Protein AF-A0A2S9IJ17-F1 (afdb_monomer)

Nearest PDB structures (foldseek):
  7y4l-assembly1_WA  TM=2.571E-01  e=8.618E+00  Porphyridium purpureum

pLDDT: mean 75.62, std 15.52, range [41.12, 92.06]

Secondary structure (DSSP, 8-state):
--------PPEEEEESSS-TTS-EEEEETT----EEE--TTTHHHHHT-GGGSSS--EEEEEE-TTSTTPEEEEEE-TTS-----EETTEE-

Foldseek 3Di:
DDDPDPPPWDKDKDDPPPDPQAWIWIDTPPDPDIDIDHDPVRVVVVVPDPNVVDWDKDKDWDADPVDGPDIDIDIDGPPPPPDQDQDVNDGD

Structure (mmCIF, N/CA/C/O backbone):
data_AF-A0A2S9IJ17-F1
#
_entry.id   AF-A0A2S9IJ17-F1
#
loop_
_atom_site.group_PDB
_atom_site.id
_atom_site.type_symbol
_atom_site.label_atom_id
_atom_site.label_alt_id
_atom_site.label_comp_id
_atom_site.label_asym_id
_atom_site.label_entity_id
_atom_site.label_seq_id
_atom_site.pdbx_PDB_ins_code
_atom_site.Cartn_x
_atom_site.Cartn_y
_atom_site.Cartn_z
_atom_site.occupancy
_atom_site.B_iso_or_equiv
_atom_site.auth_seq_id
_atom_site.auth_comp_id
_atom_site.auth_asym_id
_atom_site.auth_atom_id
_atom_site.pdbx_PDB_model_num
ATOM 1 N N . MET A 1 1 ? 15.443 -12.080 -26.516 1.00 44.19 1 MET A N 1
ATOM 2 C CA . MET A 1 1 ? 15.816 -10.819 -25.843 1.00 44.19 1 MET A CA 1
ATOM 3 C C . MET A 1 1 ? 14.569 -9.950 -25.831 1.00 44.19 1 MET A C 1
ATOM 5 O O . MET A 1 1 ? 14.167 -9.508 -26.895 1.00 44.19 1 MET A O 1
ATOM 9 N N . MET A 1 2 ? 13.863 -9.843 -24.701 1.00 42.09 2 MET A N 1
ATOM 10 C CA . MET A 1 2 ? 12.644 -9.025 -24.640 1.00 42.09 2 MET A CA 1
ATOM 11 C C . MET A 1 2 ? 13.060 -7.559 -24.509 1.00 42.09 2 MET A C 1
ATOM 13 O O . MET A 1 2 ? 13.743 -7.207 -23.549 1.00 42.09 2 MET A O 1
A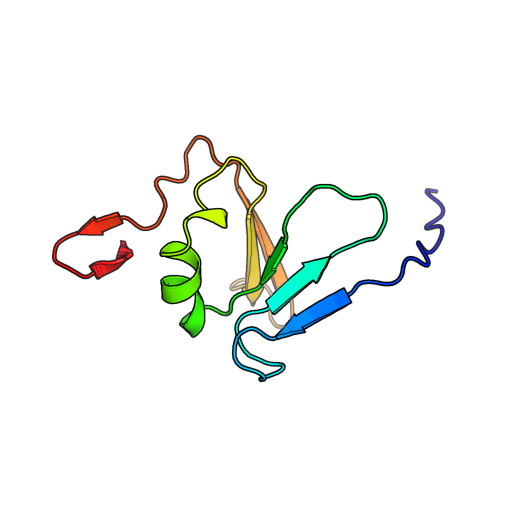TOM 17 N N . SER A 1 3 ? 12.717 -6.727 -25.492 1.00 51.44 3 SER A N 1
ATOM 18 C CA . SER A 1 3 ? 12.909 -5.283 -25.390 1.00 51.44 3 SER A CA 1
ATOM 19 C C . SER A 1 3 ? 11.929 -4.735 -24.356 1.00 51.44 3 SER A C 1
ATOM 21 O O . SER A 1 3 ? 10.717 -4.847 -24.521 1.00 51.44 3 SER A O 1
ATOM 23 N N . SER A 1 4 ? 12.461 -4.159 -23.282 1.00 61.19 4 SER A N 1
ATOM 24 C CA . SER A 1 4 ? 11.694 -3.315 -22.371 1.00 61.19 4 SER A CA 1
ATOM 25 C C . SER A 1 4 ? 11.402 -2.007 -23.102 1.00 61.19 4 SER A C 1
ATOM 27 O O . SER A 1 4 ? 12.249 -1.119 -23.191 1.00 61.19 4 SER A O 1
ATOM 29 N N . GLU A 1 5 ? 10.230 -1.924 -23.721 1.00 61.56 5 GLU A N 1
ATOM 30 C CA . GLU A 1 5 ? 9.699 -0.649 -24.173 1.00 61.56 5 GLU A CA 1
ATOM 31 C C . GLU A 1 5 ? 9.204 0.099 -22.933 1.00 61.56 5 GLU A C 1
ATOM 33 O O . GLU A 1 5 ? 8.366 -0.398 -22.178 1.00 61.56 5 GLU A O 1
ATOM 38 N N . ALA A 1 6 ? 9.793 1.263 -22.659 1.00 60.09 6 ALA A N 1
ATOM 39 C CA . ALA A 1 6 ? 9.447 2.050 -21.487 1.00 60.09 6 ALA A CA 1
ATOM 40 C C . ALA A 1 6 ? 7.998 2.546 -21.610 1.00 60.09 6 ALA A C 1
ATOM 42 O O . ALA A 1 6 ? 7.714 3.456 -22.390 1.00 60.09 6 ALA A O 1
ATOM 43 N N . PHE A 1 7 ? 7.092 1.970 -20.819 1.00 59.72 7 PHE A N 1
ATOM 44 C CA . PHE A 1 7 ? 5.719 2.450 -20.687 1.00 59.72 7 PHE A CA 1
ATOM 45 C C . PHE A 1 7 ? 5.740 3.876 -20.109 1.00 59.72 7 PHE A C 1
ATOM 47 O O . PHE A 1 7 ? 5.988 4.083 -18.922 1.00 59.72 7 PHE A O 1
ATOM 54 N N . ARG A 1 8 ? 5.526 4.885 -20.961 1.00 64.31 8 ARG A N 1
ATOM 55 C CA . ARG A 1 8 ? 5.427 6.300 -20.564 1.00 64.31 8 ARG A CA 1
ATOM 56 C C . ARG A 1 8 ? 3.974 6.664 -20.279 1.00 64.31 8 ARG A C 1
ATOM 58 O O . ARG A 1 8 ? 3.393 7.498 -20.965 1.00 64.31 8 ARG A O 1
ATOM 65 N N . GLU A 1 9 ? 3.386 6.042 -19.267 1.00 70.44 9 GLU A N 1
ATOM 66 C CA . GLU A 1 9 ? 2.062 6.437 -18.785 1.00 70.44 9 GLU A CA 1
ATOM 67 C C . GLU A 1 9 ? 2.163 7.243 -17.490 1.00 70.44 9 GLU A C 1
ATOM 69 O O . GLU A 1 9 ? 2.912 6.910 -16.572 1.00 70.44 9 GLU A O 1
ATOM 74 N N . ALA A 1 10 ? 1.403 8.338 -17.419 1.00 78.56 10 ALA A N 1
ATOM 75 C CA . ALA A 1 10 ? 1.328 9.167 -16.226 1.00 78.56 10 ALA A CA 1
ATOM 76 C C . ALA A 1 10 ? 0.485 8.465 -15.149 1.00 78.56 10 ALA A C 1
ATOM 78 O O . ALA A 1 10 ? -0.710 8.222 -15.337 1.00 78.56 10 ALA A O 1
ATOM 79 N N . ILE A 1 11 ? 1.100 8.187 -13.999 1.00 82.69 11 ILE A N 1
ATOM 80 C CA . ILE A 1 11 ? 0.421 7.643 -12.820 1.00 82.69 11 ILE A CA 1
ATOM 81 C C . ILE A 1 11 ? -0.025 8.810 -11.940 1.00 82.69 11 ILE A C 1
ATOM 83 O O . ILE A 1 11 ? 0.781 9.657 -11.556 1.00 82.69 11 ILE A O 1
ATOM 87 N N . ARG A 1 12 ? -1.311 8.854 -11.584 1.00 86.50 12 ARG A N 1
ATOM 88 C CA . ARG A 1 12 ? -1.808 9.765 -10.544 1.00 86.50 12 ARG A CA 1
ATOM 89 C C . ARG A 1 12 ? -1.786 9.065 -9.196 1.00 86.50 12 ARG A C 1
ATOM 91 O O . ARG A 1 12 ? -2.513 8.094 -9.003 1.00 86.50 12 ARG A O 1
ATOM 98 N N . LEU A 1 13 ? -0.982 9.586 -8.275 1.00 87.69 13 LEU A N 1
ATOM 99 C CA . LEU A 1 13 ? -0.913 9.144 -6.885 1.00 87.69 13 LEU A CA 1
ATOM 100 C C . LEU A 1 13 ? -1.735 10.075 -5.991 1.00 87.69 13 LEU A C 1
ATOM 102 O O . LEU A 1 13 ? -1.617 11.295 -6.066 1.00 87.69 13 LEU A O 1
ATOM 106 N N . PHE A 1 14 ? -2.545 9.479 -5.128 1.00 88.62 14 PHE A N 1
ATOM 107 C CA . PHE A 1 14 ? -3.337 10.145 -4.106 1.00 88.62 14 PHE A CA 1
ATOM 108 C C . PHE A 1 14 ? -2.796 9.718 -2.742 1.00 88.62 14 PHE A C 1
ATOM 110 O O . PHE A 1 14 ? -2.815 8.529 -2.413 1.00 88.62 14 PHE A O 1
ATOM 117 N N . LEU A 1 15 ? -2.301 10.680 -1.965 1.00 91.56 15 LEU A N 1
ATOM 118 C CA . LEU A 1 15 ? -1.843 10.462 -0.593 1.00 91.56 15 LEU A CA 1
ATOM 119 C C . LEU A 1 15 ? -3.059 10.567 0.327 1.00 91.56 15 LEU A C 1
ATOM 121 O O . LEU A 1 15 ? -3.650 11.639 0.432 1.00 91.56 15 LEU A O 1
ATOM 125 N N . VAL A 1 16 ? -3.469 9.463 0.951 1.00 88.25 16 VAL A N 1
ATOM 126 C CA . VAL A 1 16 ? -4.714 9.422 1.737 1.00 88.25 16 VAL A CA 1
ATOM 127 C C . VAL A 1 16 ? -4.601 10.270 3.004 1.00 88.25 16 VAL A C 1
ATOM 129 O O . VAL A 1 16 ? -5.559 10.937 3.377 1.00 88.25 16 VAL A O 1
ATOM 132 N N . ASP A 1 17 ? -3.428 10.275 3.630 1.00 87.06 17 ASP A N 1
ATOM 133 C CA . ASP A 1 17 ? -3.117 11.037 4.846 1.00 87.06 17 ASP A CA 1
ATOM 134 C C . ASP A 1 17 ? -2.259 12.288 4.572 1.00 87.06 17 ASP A C 1
ATOM 136 O O . ASP A 1 17 ? -1.789 12.942 5.499 1.00 87.06 17 ASP A O 1
ATOM 140 N N . GLY A 1 18 ? -2.038 12.629 3.297 1.00 88.38 18 GLY A N 1
ATOM 141 C CA . GLY A 1 18 ? -1.185 13.749 2.888 1.00 88.38 18 GLY A CA 1
ATOM 142 C C . GLY A 1 18 ? 0.319 13.493 3.026 1.00 88.38 18 GLY A C 1
ATOM 143 O O . GLY A 1 18 ? 1.113 14.358 2.656 1.00 88.38 18 GLY A O 1
ATOM 144 N N . THR A 1 19 ? 0.739 12.317 3.502 1.00 88.81 19 THR A N 1
ATOM 145 C CA . THR A 1 19 ? 2.155 11.990 3.679 1.00 88.81 19 THR A CA 1
ATOM 146 C C . THR A 1 19 ? 2.665 11.085 2.557 1.00 88.81 19 THR A C 1
ATOM 148 O O . THR A 1 19 ? 2.010 10.109 2.181 1.00 88.81 19 THR A O 1
ATOM 151 N N . PRO A 1 20 ? 3.878 11.326 2.029 1.00 84.56 20 PRO A N 1
ATOM 152 C CA . PRO A 1 20 ? 4.469 10.435 1.044 1.00 84.56 20 PRO A CA 1
ATOM 153 C C . PRO A 1 20 ? 4.873 9.083 1.603 1.00 84.56 20 PRO A C 1
ATOM 155 O O . PRO A 1 20 ? 5.348 8.294 0.803 1.00 84.56 20 PRO A O 1
ATOM 158 N N . ALA A 1 21 ? 4.773 8.829 2.912 1.00 84.19 21 ALA A N 1
ATOM 159 C CA . ALA A 1 21 ? 5.139 7.568 3.564 1.00 84.19 21 ALA A CA 1
ATOM 160 C C . ALA A 1 21 ? 3.919 6.700 3.923 1.00 84.19 21 ALA A C 1
ATOM 162 O O . ALA A 1 21 ? 4.068 5.495 4.120 1.00 84.19 21 ALA A O 1
ATOM 163 N N . GLY A 1 22 ? 2.739 7.310 4.000 1.00 83.00 22 GLY A N 1
ATOM 164 C CA . GLY A 1 22 ? 1.507 6.688 4.452 1.00 83.00 22 GLY A CA 1
ATOM 165 C C . GLY A 1 22 ? 0.732 5.946 3.369 1.00 83.00 22 GLY A C 1
ATOM 166 O O . GLY A 1 22 ? 1.304 5.444 2.395 1.00 83.00 22 GLY A O 1
ATOM 167 N N . LEU A 1 23 ? -0.586 5.846 3.546 1.00 85.44 23 LEU A N 1
ATOM 168 C CA . LEU A 1 23 ? -1.445 5.104 2.620 1.00 85.44 23 LEU A CA 1
ATOM 169 C C . LEU A 1 23 ? -1.565 5.850 1.285 1.00 85.44 23 LEU A C 1
ATOM 171 O O . LEU A 1 23 ? -1.954 7.020 1.234 1.00 85.44 23 LEU A O 1
ATOM 175 N N . ARG A 1 24 ? -1.279 5.150 0.184 1.00 89.69 24 ARG A N 1
ATOM 176 C CA . ARG A 1 24 ? -1.327 5.720 -1.169 1.00 89.69 24 ARG A CA 1
ATOM 177 C C . ARG A 1 24 ? -2.294 4.945 -2.045 1.00 89.69 24 ARG A C 1
ATOM 179 O O . ARG A 1 24 ? -2.384 3.723 -1.956 1.00 89.69 24 ARG A O 1
ATOM 186 N N . LYS A 1 25 ? -2.985 5.673 -2.916 1.00 87.19 25 LYS A N 1
ATOM 187 C CA . LYS A 1 25 ? -3.859 5.133 -3.959 1.00 87.19 25 LYS A CA 1
ATOM 188 C C . LYS A 1 25 ? -3.362 5.606 -5.317 1.00 87.19 25 LYS A C 1
ATOM 190 O O . LYS A 1 25 ? -3.129 6.800 -5.486 1.00 87.19 25 LYS A O 1
ATOM 195 N N . ALA A 1 26 ? -3.230 4.706 -6.284 1.00 86.12 26 ALA A N 1
ATOM 196 C CA . ALA A 1 26 ? -2.777 5.055 -7.630 1.00 86.12 26 ALA A CA 1
ATOM 197 C C . ALA A 1 26 ? -3.896 4.912 -8.671 1.00 86.12 26 ALA A C 1
ATOM 199 O O . ALA A 1 26 ? -4.812 4.098 -8.528 1.00 86.12 26 ALA A O 1
ATOM 200 N N . ARG A 1 27 ? -3.818 5.709 -9.741 1.00 80.19 27 ARG A N 1
ATOM 201 C CA . ARG A 1 27 ? -4.648 5.574 -10.940 1.00 80.19 27 ARG A CA 1
ATOM 202 C C . ARG A 1 27 ? -3.793 5.700 -12.192 1.00 80.19 27 ARG A C 1
ATOM 204 O O . ARG A 1 27 ? -3.102 6.702 -12.367 1.00 80.19 27 ARG A O 1
ATOM 211 N N . ILE A 1 28 ? -3.924 4.717 -13.071 1.00 83.62 28 ILE A N 1
ATOM 212 C CA . ILE A 1 28 ? -3.291 4.665 -14.390 1.00 83.62 28 ILE A CA 1
ATOM 213 C C . ILE A 1 28 ? -4.380 4.946 -15.436 1.00 83.62 28 ILE A C 1
ATOM 215 O O . ILE A 1 28 ? -5.525 4.510 -15.274 1.00 83.62 28 ILE A O 1
ATOM 219 N N . HIS A 1 29 ? -4.080 5.750 -16.458 1.00 76.75 29 HIS A N 1
ATOM 220 C CA . HIS A 1 29 ? -5.044 6.048 -17.523 1.00 76.75 29 HIS A CA 1
ATOM 221 C C . HIS A 1 29 ? -5.376 4.773 -18.316 1.00 76.75 29 HIS A C 1
ATOM 223 O O . HIS A 1 29 ? -4.503 3.967 -18.582 1.00 76.75 29 HIS A O 1
ATOM 229 N N . GLY A 1 30 ? -6.650 4.555 -18.661 1.00 74.88 30 GLY A N 1
ATOM 230 C CA . GLY A 1 30 ? -7.073 3.352 -19.399 1.00 74.88 30 GLY A CA 1
ATOM 231 C C . GLY A 1 30 ? -7.187 2.070 -18.559 1.00 74.88 30 GLY A C 1
ATOM 232 O O . GLY A 1 30 ? -7.744 1.085 -19.036 1.00 74.88 30 GLY A O 1
ATOM 233 N N . TRP A 1 31 ? -6.761 2.083 -17.293 1.00 79.25 31 TRP A N 1
ATOM 234 C CA . TRP A 1 31 ? -6.899 0.954 -16.371 1.00 79.25 31 TRP A CA 1
ATOM 235 C C . TRP A 1 31 ? -8.094 1.128 -15.423 1.00 79.25 31 TRP A C 1
ATOM 237 O O . TRP A 1 31 ? -8.273 2.174 -14.796 1.00 79.25 31 TRP A O 1
ATOM 247 N N . THR A 1 32 ? -8.917 0.085 -15.285 1.00 71.56 32 THR A N 1
ATOM 248 C CA . THR A 1 32 ? -10.118 0.080 -14.420 1.00 71.56 32 THR A CA 1
ATOM 249 C 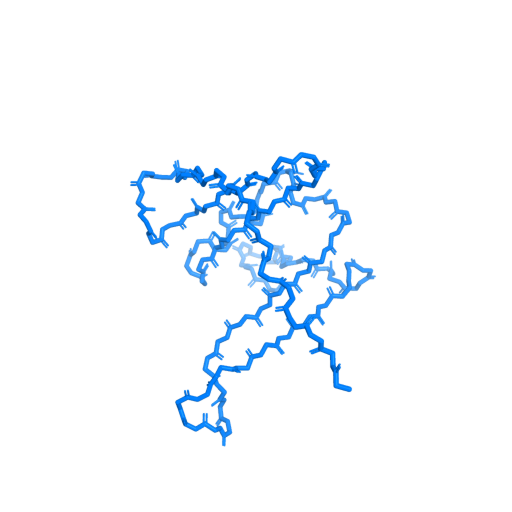C . THR A 1 32 ? -9.876 -0.545 -13.039 1.00 71.56 32 THR A C 1
ATOM 251 O O . THR A 1 32 ? -10.824 -0.801 -12.294 1.00 71.56 32 THR A O 1
ATOM 254 N N . GLY A 1 33 ? -8.620 -0.818 -12.675 1.00 75.75 33 GLY A N 1
ATOM 255 C CA . GLY A 1 33 ? -8.277 -1.362 -11.364 1.00 75.75 33 GLY A CA 1
ATOM 256 C C . GLY A 1 33 ? -8.041 -0.295 -10.291 1.00 75.75 33 GLY A C 1
ATOM 257 O O . GLY A 1 33 ? -8.125 0.910 -10.527 1.00 75.75 33 GLY A O 1
ATOM 258 N N . LEU A 1 34 ? -7.807 -0.772 -9.071 1.00 76.00 34 LEU A N 1
ATOM 259 C CA . LEU A 1 34 ? -7.500 0.047 -7.901 1.00 76.00 34 LEU A CA 1
ATOM 260 C C . LEU A 1 34 ? -6.249 -0.534 -7.270 1.00 76.00 34 LEU A C 1
ATOM 262 O O . LEU A 1 34 ? -6.222 -1.739 -7.022 1.00 76.00 34 LEU A O 1
ATOM 266 N N . ASP A 1 35 ? -5.264 0.320 -7.028 1.00 85.44 35 ASP A N 1
ATOM 267 C CA . ASP A 1 35 ? -4.029 -0.053 -6.355 1.00 85.44 35 ASP A CA 1
ATOM 268 C C . ASP A 1 35 ? -3.915 0.682 -5.019 1.00 85.44 35 ASP A C 1
ATOM 270 O O . ASP A 1 35 ? -4.259 1.870 -4.924 1.00 85.44 35 ASP A O 1
ATOM 274 N N . PHE A 1 36 ? -3.443 -0.038 -4.006 1.00 86.38 36 PHE A N 1
ATOM 275 C CA . PHE A 1 36 ? -3.213 0.467 -2.662 1.00 86.38 36 PHE A CA 1
ATOM 276 C C . PHE A 1 36 ? -1.835 0.041 -2.180 1.00 86.38 36 PHE A C 1
ATOM 278 O O . PHE A 1 36 ? -1.507 -1.142 -2.186 1.00 86.38 36 PHE A O 1
ATOM 285 N N . VAL A 1 37 ? -1.077 1.004 -1.663 1.00 88.56 37 VAL A N 1
ATOM 286 C CA . VAL A 1 37 ? 0.228 0.747 -1.051 1.00 88.56 37 VAL A CA 1
ATOM 287 C C . VAL A 1 37 ? 0.177 1.157 0.412 1.00 88.56 37 VAL A C 1
ATOM 289 O O . VAL A 1 37 ? -0.069 2.326 0.723 1.00 88.56 37 VAL A O 1
ATOM 292 N N . ALA A 1 38 ? 0.4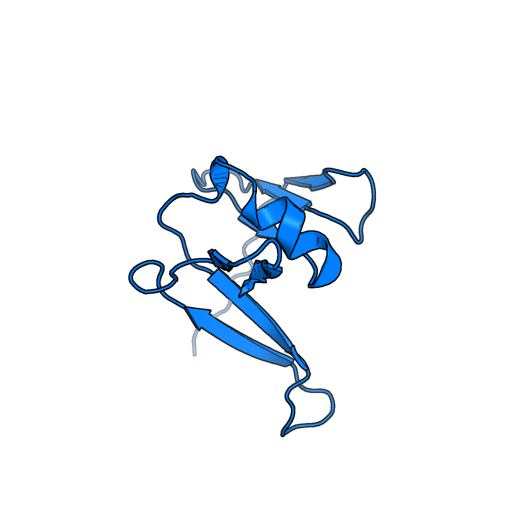30 0.194 1.296 1.00 86.69 38 ALA A N 1
ATOM 293 C CA . ALA A 1 38 ? 0.531 0.391 2.735 1.00 86.69 38 ALA A CA 1
ATOM 294 C C . ALA A 1 38 ? 1.873 -0.128 3.258 1.00 86.69 38 ALA A C 1
ATOM 296 O O . ALA A 1 38 ? 2.441 -1.090 2.747 1.00 86.69 38 ALA A O 1
ATOM 297 N N . THR A 1 39 ? 2.365 0.511 4.311 1.00 86.44 39 THR A N 1
ATOM 298 C CA . THR A 1 39 ? 3.447 -0.010 5.149 1.00 86.44 39 THR A CA 1
ATOM 299 C C . THR A 1 39 ? 2.905 -1.051 6.130 1.00 86.44 39 THR A C 1
ATOM 301 O O . THR A 1 39 ? 1.700 -1.121 6.373 1.00 86.44 39 THR A O 1
ATOM 304 N N . ALA A 1 40 ? 3.793 -1.793 6.798 1.00 82.19 40 ALA A N 1
ATOM 305 C CA . ALA A 1 40 ? 3.400 -2.698 7.882 1.00 82.19 40 ALA A CA 1
ATOM 306 C C . ALA A 1 40 ? 2.562 -1.998 8.975 1.00 82.19 40 ALA A C 1
ATOM 308 O O . ALA A 1 40 ? 1.605 -2.575 9.483 1.00 82.19 40 ALA A O 1
ATOM 309 N N . SER A 1 41 ? 2.876 -0.739 9.304 1.00 83.81 41 SER A N 1
ATOM 310 C CA . SER A 1 41 ? 2.147 0.042 10.313 1.00 83.81 41 SER A CA 1
ATOM 311 C C . SER A 1 41 ? 0.775 0.541 9.847 1.00 83.81 41 SER A C 1
ATOM 313 O O . SER A 1 41 ? -0.112 0.720 10.675 1.00 83.81 41 SER A O 1
ATOM 315 N N . THR A 1 42 ? 0.578 0.754 8.543 1.00 83.50 42 THR A N 1
ATOM 316 C CA . THR A 1 42 ? -0.690 1.255 7.968 1.00 83.50 42 THR A CA 1
ATOM 317 C C . THR A 1 42 ? -1.561 0.145 7.379 1.00 83.50 42 THR A C 1
ATOM 319 O O . THR A 1 42 ? -2.690 0.393 6.953 1.00 83.50 42 THR A O 1
ATOM 322 N N . PHE A 1 43 ? -1.074 -1.097 7.401 1.00 84.62 43 PHE A N 1
ATOM 323 C CA . PHE A 1 43 ? -1.773 -2.257 6.862 1.00 84.62 43 PHE A CA 1
ATOM 324 C C . PHE A 1 43 ? -3.123 -2.515 7.541 1.00 84.62 43 PHE A C 1
ATOM 326 O O . PHE A 1 43 ? -4.086 -2.837 6.855 1.00 84.62 43 PHE A O 1
ATOM 333 N N . GLY A 1 44 ? -3.236 -2.308 8.859 1.00 84.12 44 GLY A N 1
ATOM 334 C CA . GLY A 1 44 ? -4.514 -2.461 9.569 1.00 84.12 44 GLY A CA 1
ATOM 335 C C . GLY A 1 44 ? -5.598 -1.521 9.031 1.00 84.12 44 GLY A C 1
ATOM 336 O O . GLY A 1 44 ? -6.706 -1.954 8.739 1.00 84.12 44 GLY A O 1
ATOM 337 N N . THR A 1 45 ? -5.250 -0.252 8.797 1.00 85.06 45 THR A N 1
ATOM 338 C CA . THR A 1 45 ? -6.155 0.736 8.190 1.00 85.06 45 THR A CA 1
ATOM 339 C C . THR A 1 45 ? -6.516 0.376 6.751 1.00 85.06 45 THR A C 1
ATOM 341 O O . THR A 1 45 ? -7.644 0.609 6.331 1.00 85.06 45 THR A O 1
ATOM 344 N N . LEU A 1 46 ? -5.580 -0.197 5.984 1.00 85.88 46 LEU A N 1
ATOM 345 C CA . LEU A 1 46 ? -5.871 -0.709 4.644 1.00 85.88 46 LEU A CA 1
ATOM 346 C C . LEU A 1 46 ? -6.849 -1.891 4.694 1.00 85.88 46 LEU A C 1
ATOM 348 O O . LEU A 1 46 ? -7.785 -1.922 3.904 1.00 85.88 46 LEU A O 1
ATOM 352 N N . ALA A 1 47 ? -6.647 -2.837 5.613 1.00 85.00 47 ALA A N 1
ATOM 353 C CA . ALA A 1 47 ? -7.450 -4.054 5.732 1.00 85.00 47 ALA A CA 1
ATOM 354 C C . ALA A 1 47 ? -8.911 -3.781 6.129 1.00 85.00 47 ALA A C 1
ATOM 356 O O . ALA A 1 47 ? -9.793 -4.564 5.792 1.00 85.00 47 ALA A O 1
ATOM 357 N N . GLU A 1 48 ? -9.183 -2.663 6.803 1.00 86.12 48 GLU A N 1
ATOM 358 C CA . GLU A 1 48 ? -10.543 -2.236 7.160 1.00 86.12 48 GLU A CA 1
ATOM 359 C C . GLU A 1 48 ? -11.303 -1.588 5.982 1.00 86.12 48 GLU A C 1
ATOM 361 O O . GLU A 1 48 ? -12.489 -1.275 6.106 1.00 86.12 48 GLU A O 1
ATOM 366 N N . ARG A 1 49 ? -10.656 -1.379 4.824 1.00 83.75 49 ARG A N 1
ATOM 367 C CA . ARG A 1 49 ? -11.283 -0.715 3.675 1.00 83.75 49 ARG A CA 1
ATOM 368 C C . ARG A 1 49 ? -12.180 -1.666 2.875 1.00 83.75 49 ARG A C 1
ATOM 370 O O . ARG A 1 49 ? -11.691 -2.667 2.354 1.00 83.75 49 ARG A O 1
ATOM 377 N N . PRO A 1 50 ? -13.454 -1.317 2.627 1.00 83.81 50 PRO A N 1
ATOM 378 C CA . PRO A 1 50 ? -14.330 -2.143 1.796 1.00 83.81 50 PRO A CA 1
ATOM 379 C C . PRO A 1 50 ? -13.830 -2.258 0.348 1.00 83.81 50 PRO A C 1
ATOM 381 O O . PRO A 1 50 ? -14.142 -3.220 -0.344 1.00 83.81 50 PRO A O 1
ATOM 384 N N . GLU A 1 51 ? -13.021 -1.309 -0.142 1.00 83.31 51 GLU A N 1
ATOM 385 C CA . GLU A 1 51 ? -12.496 -1.366 -1.509 1.00 83.31 51 GLU A CA 1
ATOM 386 C C . GLU A 1 51 ? -11.430 -2.452 -1.727 1.00 83.31 51 GLU A C 1
ATOM 388 O O . GLU A 1 51 ? -11.164 -2.803 -2.883 1.00 83.31 51 GLU A O 1
ATOM 393 N N . VAL A 1 52 ? -10.813 -2.965 -0.652 1.00 84.38 52 VAL A N 1
ATOM 394 C CA . VAL A 1 52 ? -9.880 -4.102 -0.724 1.00 84.38 52 VAL A CA 1
ATOM 395 C C . VAL A 1 52 ? -10.554 -5.447 -0.473 1.00 84.38 52 VAL A C 1
ATOM 397 O O . VAL A 1 52 ? -9.921 -6.472 -0.708 1.00 84.38 52 VAL A O 1
ATOM 400 N N . ASP A 1 53 ? -11.832 -5.461 -0.083 1.00 81.12 53 ASP A N 1
ATOM 401 C CA . ASP A 1 53 ? -12.642 -6.677 0.060 1.00 81.12 53 ASP A CA 1
ATOM 402 C C . ASP A 1 53 ? -13.180 -7.148 -1.301 1.00 81.12 53 ASP A C 1
ATOM 404 O O . ASP A 1 53 ? -14.376 -7.232 -1.584 1.00 81.12 53 ASP A O 1
ATOM 408 N N . ARG A 1 54 ? -12.256 -7.366 -2.233 1.00 77.94 54 ARG A N 1
ATOM 409 C CA . ARG A 1 54 ? -12.547 -7.845 -3.582 1.00 77.94 54 ARG A CA 1
ATOM 410 C C . ARG A 1 54 ? -11.370 -8.647 -4.100 1.00 77.94 54 ARG A C 1
ATOM 412 O O . ARG A 1 54 ? -10.240 -8.498 -3.648 1.00 77.94 54 ARG A O 1
ATOM 419 N N . ARG A 1 55 ? -11.613 -9.482 -5.110 1.00 77.81 55 ARG A N 1
ATOM 420 C CA . ARG A 1 55 ? -10.534 -10.253 -5.743 1.00 77.81 55 ARG A CA 1
ATOM 421 C C . ARG A 1 55 ? -9.498 -9.296 -6.342 1.00 77.81 55 ARG A C 1
ATOM 423 O O . ARG A 1 55 ? -9.853 -8.408 -7.114 1.00 77.81 55 ARG A O 1
ATOM 430 N N . GLY A 1 56 ? -8.232 -9.524 -6.018 1.00 78.38 56 GLY A N 1
ATOM 431 C CA . GLY A 1 56 ? -7.097 -8.740 -6.491 1.00 78.38 56 GLY A CA 1
ATOM 432 C C . GLY A 1 56 ? -5.794 -9.526 -6.378 1.00 78.38 56 GLY A C 1
ATOM 433 O O . GLY A 1 56 ? -5.798 -10.673 -5.939 1.00 78.38 56 GLY A O 1
ATOM 434 N N . VAL A 1 57 ? -4.691 -8.917 -6.799 1.00 81.56 57 VAL A N 1
ATOM 435 C CA . VAL A 1 57 ? -3.339 -9.451 -6.597 1.00 81.56 57 VAL A CA 1
ATOM 436 C C . VAL A 1 57 ? -2.723 -8.708 -5.422 1.00 81.56 57 VAL A C 1
ATOM 438 O O . VAL A 1 57 ? -2.788 -7.482 -5.384 1.00 81.56 57 VAL A O 1
ATOM 441 N N . TYR A 1 58 ? -2.124 -9.444 -4.489 1.00 81.19 58 TYR A N 1
ATOM 442 C CA . TYR A 1 58 ? -1.422 -8.865 -3.349 1.00 81.19 58 TYR A CA 1
ATOM 443 C C . TYR A 1 58 ? 0.073 -9.107 -3.494 1.00 81.19 58 TYR A C 1
ATOM 445 O O . TYR A 1 58 ? 0.503 -10.219 -3.814 1.00 81.19 58 TYR A O 1
ATOM 453 N N . ILE A 1 59 ? 0.848 -8.053 -3.254 1.00 84.25 59 ILE A N 1
ATOM 454 C CA . ILE A 1 59 ? 2.306 -8.070 -3.289 1.00 84.25 59 ILE A CA 1
ATOM 455 C C . ILE A 1 59 ? 2.789 -7.673 -1.899 1.00 84.25 59 ILE A C 1
ATOM 457 O O . ILE A 1 59 ? 2.498 -6.576 -1.428 1.00 84.25 59 ILE A O 1
ATOM 461 N N . LEU A 1 60 ? 3.511 -8.575 -1.242 1.00 85.00 60 LEU A N 1
ATOM 462 C C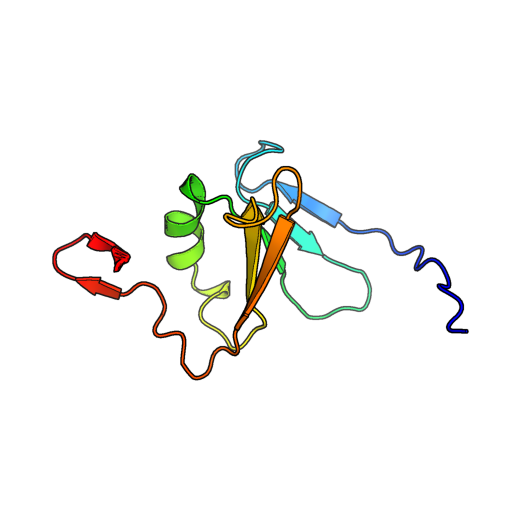A . LEU A 1 60 ? 4.229 -8.274 -0.010 1.00 85.00 60 LEU A CA 1
ATOM 463 C C . LEU A 1 60 ? 5.719 -8.228 -0.325 1.00 85.00 60 LEU A C 1
ATOM 465 O O . LEU A 1 60 ? 6.290 -9.225 -0.771 1.00 85.00 60 LEU A O 1
ATOM 469 N N . GLU A 1 61 ? 6.343 -7.088 -0.065 1.00 88.06 61 GLU A N 1
ATOM 470 C CA . GLU A 1 61 ? 7.776 -6.884 -0.241 1.00 88.06 61 GLU A CA 1
ATOM 471 C C . GLU A 1 61 ? 8.448 -6.483 1.073 1.00 88.06 61 GLU A C 1
ATOM 473 O O . GLU A 1 61 ? 7.849 -5.842 1.938 1.00 88.06 61 GLU A O 1
ATOM 478 N N . GLY A 1 62 ? 9.700 -6.895 1.241 1.00 88.25 62 GLY A N 1
ATOM 479 C CA . GLY A 1 62 ? 10.512 -6.541 2.399 1.00 88.25 62 GLY A CA 1
ATOM 480 C C . 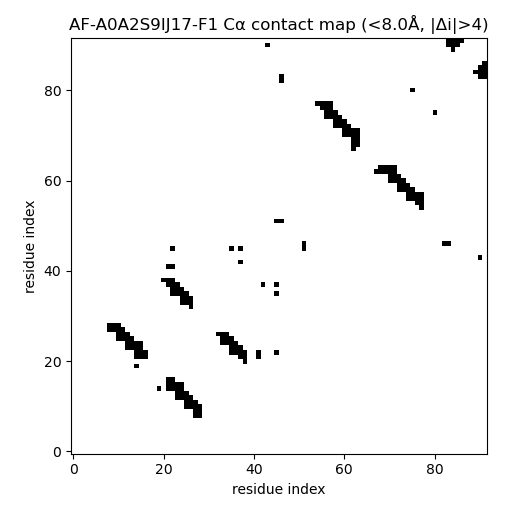GLY A 1 62 ? 11.919 -7.130 2.313 1.00 88.25 62 GLY A C 1
ATOM 481 O O . GLY A 1 62 ? 12.219 -7.849 1.358 1.00 88.25 62 GLY A O 1
ATOM 482 N N . PRO A 1 63 ? 12.791 -6.849 3.293 1.00 91.50 63 PRO 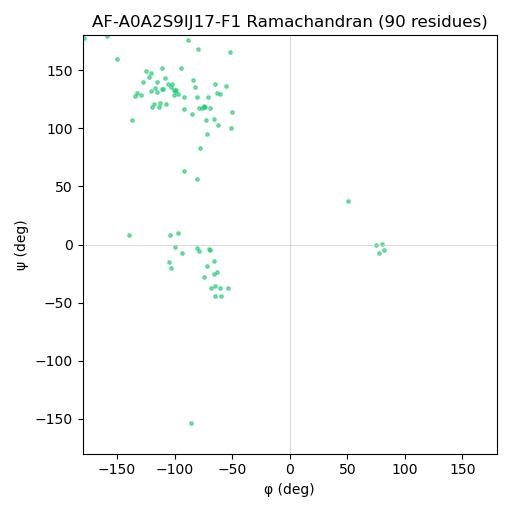A N 1
ATOM 483 C CA . PRO A 1 63 ? 14.157 -7.367 3.306 1.00 91.50 63 PRO A CA 1
ATOM 484 C C . PRO A 1 63 ? 14.196 -8.898 3.199 1.00 91.50 63 PRO A C 1
ATOM 486 O O . PRO A 1 63 ? 13.426 -9.589 3.874 1.00 91.50 63 PRO A O 1
ATOM 489 N N . ASP A 1 64 ? 15.091 -9.444 2.373 1.00 90.44 64 ASP A N 1
ATOM 490 C CA . ASP A 1 64 ? 15.304 -10.889 2.312 1.00 90.44 64 ASP A CA 1
ATOM 491 C C . ASP A 1 64 ? 16.061 -11.349 3.575 1.00 90.44 64 ASP A C 1
ATOM 493 O O . ASP A 1 64 ? 17.210 -10.956 3.789 1.00 90.44 64 ASP A O 1
ATOM 497 N N . PRO A 1 65 ? 15.472 -12.219 4.420 1.00 88.75 65 PRO A N 1
ATOM 498 C CA . PRO A 1 65 ? 16.144 -12.701 5.626 1.00 88.75 65 PRO A CA 1
ATOM 499 C C . PRO A 1 65 ? 17.378 -13.570 5.330 1.00 88.75 65 PRO A C 1
ATOM 501 O O . PRO A 1 65 ? 18.143 -13.870 6.242 1.00 88.75 65 PRO A O 1
ATOM 504 N N . ARG A 1 66 ? 17.554 -14.030 4.085 1.00 92.06 66 ARG A N 1
ATOM 505 C CA . ARG A 1 66 ? 18.666 -14.886 3.650 1.00 92.06 66 ARG A CA 1
ATOM 506 C C . ARG A 1 66 ? 19.712 -14.136 2.830 1.00 92.06 66 ARG A C 1
ATOM 508 O O . ARG A 1 66 ? 20.795 -14.679 2.632 1.00 92.06 66 ARG A O 1
ATOM 515 N N . ARG A 1 67 ? 19.398 -12.937 2.329 1.00 90.12 67 ARG A N 1
ATOM 516 C CA . ARG A 1 67 ? 20.281 -12.156 1.452 1.00 90.12 67 ARG A CA 1
ATOM 517 C C . ARG A 1 67 ? 20.284 -10.689 1.866 1.00 90.12 67 ARG A C 1
ATOM 519 O O . ARG A 1 67 ? 19.315 -9.964 1.665 1.00 90.12 67 ARG A O 1
ATOM 526 N N . LEU A 1 68 ? 21.391 -10.258 2.466 1.00 90.38 68 LEU A N 1
ATOM 527 C CA . LEU A 1 68 ? 21.538 -8.894 2.963 1.00 90.38 68 LEU A CA 1
ATOM 528 C C . LEU A 1 68 ? 21.471 -7.883 1.810 1.00 90.38 68 LEU A C 1
ATOM 530 O O . LEU A 1 68 ? 22.180 -8.023 0.819 1.00 90.38 68 LEU A O 1
ATOM 534 N N . GLY A 1 69 ? 20.648 -6.846 1.969 1.00 89.31 69 GLY A N 1
ATOM 535 C CA . GLY A 1 69 ? 20.484 -5.780 0.975 1.00 89.31 69 GLY A CA 1
ATOM 536 C C . GLY A 1 69 ? 19.527 -6.116 -0.172 1.00 89.31 69 GLY A C 1
ATOM 537 O O . GLY A 1 69 ? 19.228 -5.239 -0.977 1.00 89.31 69 GLY A O 1
ATOM 538 N N . GLU A 1 70 ? 19.006 -7.343 -0.235 1.00 91.94 70 GLU A N 1
ATOM 539 C CA . GLU A 1 70 ? 18.022 -7.738 -1.241 1.00 91.94 70 GLU A CA 1
ATOM 540 C C . GLU A 1 70 ? 16.589 -7.595 -0.720 1.00 91.94 70 GLU A C 1
ATOM 542 O O . GLU A 1 70 ? 16.314 -7.713 0.477 1.00 91.94 70 GLU A O 1
ATOM 547 N N . THR A 1 71 ? 15.657 -7.351 -1.642 1.00 89.81 71 THR A N 1
ATOM 548 C CA . THR A 1 71 ? 14.218 -7.340 -1.357 1.00 89.81 71 THR A CA 1
ATOM 549 C C . THR A 1 71 ? 13.609 -8.656 -1.810 1.00 89.81 71 THR A C 1
ATOM 551 O O . THR A 1 71 ? 13.771 -9.070 -2.957 1.00 89.81 71 THR A O 1
ATOM 554 N N . ARG A 1 72 ? 12.868 -9.309 -0.918 1.00 88.00 72 ARG A N 1
ATOM 555 C CA . ARG A 1 72 ? 12.070 -10.487 -1.232 1.00 88.00 72 ARG A CA 1
ATOM 556 C C . ARG A 1 72 ? 10.626 -10.078 -1.476 1.00 88.00 72 ARG A C 1
ATOM 558 O O . ARG A 1 72 ? 10.014 -9.425 -0.636 1.00 88.00 72 ARG A O 1
ATOM 565 N N . VAL A 1 73 ? 10.077 -10.544 -2.594 1.00 88.31 73 VAL A N 1
ATOM 566 C CA . VAL A 1 73 ? 8.681 -10.321 -2.978 1.00 88.31 73 VAL A CA 1
ATOM 567 C C . VAL A 1 73 ? 7.903 -11.630 -2.877 1.00 88.31 73 VAL A C 1
ATOM 569 O O . VAL A 1 73 ? 8.361 -12.679 -3.337 1.00 88.31 73 VAL A O 1
ATOM 572 N N . LYS A 1 74 ? 6.719 -11.577 -2.270 1.00 81.44 74 LYS A N 1
ATOM 573 C CA . LYS A 1 74 ? 5.727 -12.653 -2.277 1.00 81.44 74 LYS A CA 1
ATOM 574 C C . LYS A 1 74 ? 4.470 -12.166 -2.984 1.00 81.44 74 LYS A C 1
ATOM 576 O O . LYS A 1 74 ? 4.004 -11.061 -2.717 1.00 81.44 74 LYS A O 1
ATOM 581 N N . THR A 1 75 ? 3.932 -13.002 -3.865 1.00 78.81 75 THR A N 1
ATOM 582 C CA . THR A 1 75 ? 2.636 -12.775 -4.510 1.00 78.81 75 THR A CA 1
ATOM 583 C C . THR A 1 75 ? 1.680 -13.871 -4.074 1.00 78.81 75 THR A C 1
ATOM 585 O O . THR A 1 75 ? 2.037 -15.049 -4.091 1.00 78.81 75 THR A O 1
ATOM 588 N N . GLU A 1 76 ? 0.481 -13.492 -3.641 1.00 66.44 76 GLU A N 1
ATOM 589 C CA . GLU A 1 76 ? -0.527 -14.444 -3.170 1.00 66.44 76 GLU A CA 1
ATOM 590 C C . GLU A 1 76 ? -1.856 -14.225 -3.906 1.00 66.44 76 GLU A C 1
ATOM 592 O O . GLU A 1 76 ? -2.251 -13.091 -4.196 1.00 66.44 76 GLU A O 1
ATOM 597 N N . LEU A 1 77 ? -2.535 -15.328 -4.255 1.00 53.84 77 LEU A N 1
ATOM 598 C CA . LEU A 1 77 ? -3.859 -15.300 -4.879 1.00 53.84 77 LEU A CA 1
ATOM 599 C C . LEU A 1 77 ? -4.948 -15.177 -3.802 1.00 53.84 77 LEU A C 1
ATOM 601 O O . LEU A 1 77 ? -4.898 -15.874 -2.788 1.00 53.84 77 LEU A O 1
ATOM 605 N N . PRO A 1 78 ? -6.015 -14.402 -4.054 1.00 48.97 78 PRO A N 1
ATOM 606 C CA . PRO A 1 78 ? -7.000 -14.037 -3.037 1.00 48.97 78 PRO A CA 1
ATOM 607 C C . PRO A 1 78 ? -7.886 -15.207 -2.588 1.00 48.97 78 PRO A C 1
ATOM 609 O O . PRO A 1 78 ? -8.708 -15.041 -1.697 1.00 48.97 78 PRO A O 1
ATOM 612 N N . ARG A 1 79 ? -7.763 -16.403 -3.185 1.00 43.50 79 ARG A N 1
ATOM 613 C CA . ARG A 1 79 ? -8.637 -17.539 -2.846 1.00 43.50 79 ARG A CA 1
ATOM 614 C C . ARG A 1 79 ? -8.250 -18.299 -1.574 1.00 43.50 79 ARG A C 1
ATOM 616 O O . ARG A 1 79 ? -9.005 -19.182 -1.190 1.00 43.50 79 ARG A O 1
ATOM 623 N N . LEU A 1 80 ? -7.147 -17.945 -0.913 1.00 41.16 80 LEU A N 1
ATOM 624 C CA . LEU A 1 80 ? -6.771 -18.481 0.406 1.00 41.16 80 LEU A CA 1
ATOM 625 C C . LEU A 1 80 ? -6.185 -17.433 1.364 1.00 41.16 80 LEU A C 1
ATOM 627 O O . LEU A 1 80 ? -5.777 -17.786 2.466 1.00 41.16 80 LEU A O 1
ATOM 631 N N . ALA A 1 81 ? -6.221 -16.147 1.012 1.00 44.94 81 ALA A N 1
ATOM 632 C CA . ALA A 1 81 ? -6.120 -15.108 2.021 1.00 44.94 81 ALA A CA 1
ATOM 633 C C . ALA A 1 81 ? -7.493 -15.010 2.697 1.00 44.94 81 ALA A C 1
ATOM 635 O O . ALA A 1 81 ? -8.311 -14.154 2.368 1.00 44.94 81 ALA A O 1
ATOM 636 N N . THR A 1 82 ? -7.764 -15.877 3.675 1.00 47.12 82 THR A N 1
ATOM 637 C CA . THR A 1 82 ? -8.392 -15.329 4.878 1.00 47.12 82 THR A CA 1
ATOM 638 C C . THR A 1 82 ? -7.495 -14.163 5.260 1.00 47.12 82 THR A C 1
ATOM 640 O O . THR A 1 82 ? -6.381 -14.383 5.730 1.00 47.12 82 THR A O 1
ATOM 643 N N . GLY A 1 83 ? -7.911 -12.941 4.912 1.00 50.66 83 GLY A N 1
ATOM 644 C CA . GLY A 1 83 ? -7.231 -11.732 5.354 1.00 50.66 83 GLY A CA 1
ATOM 645 C C . GLY A 1 83 ? -7.065 -11.776 6.872 1.00 50.66 83 GLY A C 1
ATOM 646 O O . GLY A 1 83 ? -7.712 -12.607 7.521 1.00 50.66 83 GLY A O 1
ATOM 647 N N . PRO A 1 84 ? -6.214 -10.913 7.444 1.00 51.75 84 PRO A N 1
ATOM 648 C CA . PRO A 1 84 ? -5.943 -10.952 8.867 1.00 51.75 84 PRO A CA 1
ATOM 649 C C . PRO A 1 84 ? -7.266 -10.962 9.637 1.00 51.75 84 PRO A C 1
ATOM 651 O O . PRO A 1 84 ? -8.070 -10.028 9.539 1.00 51.75 84 PRO A O 1
ATOM 654 N N . ARG A 1 85 ? -7.553 -12.066 10.327 1.00 51.62 85 ARG A N 1
ATOM 655 C CA . ARG A 1 85 ? -8.835 -12.229 11.013 1.00 51.62 85 ARG A CA 1
ATOM 656 C C . ARG A 1 85 ? -8.691 -11.509 12.339 1.00 51.62 85 ARG A C 1
ATOM 658 O O . ARG A 1 85 ? -7.679 -11.658 13.016 1.00 51.62 85 ARG A O 1
ATOM 665 N N . ARG A 1 86 ? -9.692 -10.727 12.741 1.00 49.03 86 ARG A N 1
ATOM 666 C CA . ARG A 1 86 ? 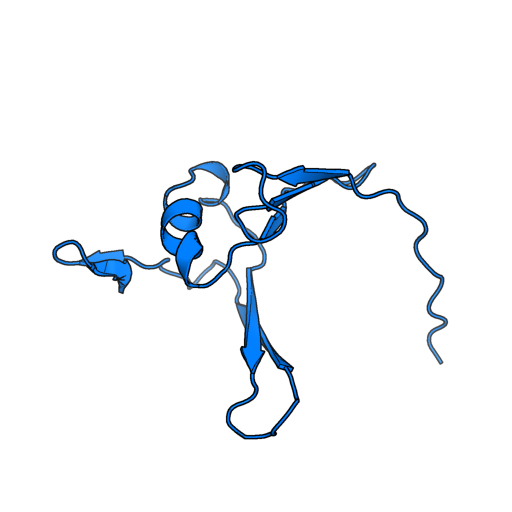-9.741 -10.270 14.131 1.00 49.03 86 ARG A CA 1
ATOM 667 C C . ARG A 1 86 ? -10.140 -11.450 15.007 1.00 49.03 86 ARG A C 1
ATOM 669 O O . ARG A 1 86 ? -11.297 -11.859 15.002 1.00 49.03 86 ARG A O 1
ATOM 676 N N . GLU A 1 87 ? -9.184 -11.971 15.765 1.00 51.66 87 GLU A N 1
ATOM 677 C CA . GLU A 1 87 ? -9.427 -12.907 16.860 1.00 51.66 87 GLU A CA 1
ATOM 678 C C . GLU A 1 87 ? -9.079 -12.197 18.170 1.00 51.66 87 GLU A C 1
ATOM 680 O O . GLU A 1 87 ? -7.976 -11.675 18.335 1.00 51.66 87 GLU A O 1
ATOM 685 N N . ASN A 1 88 ? -10.048 -12.088 19.083 1.00 54.44 88 ASN A N 1
ATOM 686 C CA . ASN A 1 88 ? -9.887 -11.398 20.372 1.00 54.44 88 ASN A CA 1
ATOM 687 C C . ASN A 1 88 ? -9.298 -9.975 20.252 1.00 54.44 88 ASN A C 1
ATOM 689 O O . ASN A 1 88 ? -8.480 -9.546 21.063 1.00 54.44 88 ASN A O 1
ATOM 693 N N . GLY A 1 89 ? -9.694 -9.241 19.208 1.00 52.16 89 GLY A N 1
ATOM 694 C CA . GLY A 1 89 ? -9.252 -7.864 18.970 1.00 52.16 89 GLY A CA 1
ATOM 695 C C . GLY A 1 89 ? -7.866 -7.721 18.332 1.00 52.16 89 GLY A C 1
ATOM 696 O O . GLY A 1 89 ? -7.467 -6.588 18.059 1.00 52.16 89 GLY A O 1
ATOM 697 N N . LYS A 1 90 ? -7.169 -8.825 18.035 1.00 41.12 90 LYS A N 1
ATOM 698 C CA . LYS A 1 90 ? -5.836 -8.845 17.422 1.00 41.12 90 LYS A CA 1
ATOM 699 C C . LYS A 1 90 ? -5.906 -9.326 15.971 1.00 41.12 90 LYS A C 1
ATOM 701 O O . LYS A 1 90 ? -6.696 -10.205 15.648 1.00 41.12 90 LYS A O 1
ATOM 706 N N . TRP A 1 91 ? -5.081 -8.735 15.112 1.00 47.97 91 TRP A N 1
ATOM 707 C CA . TRP A 1 91 ? -4.907 -9.163 13.725 1.00 47.97 91 TRP A CA 1
ATOM 708 C C . TRP A 1 91 ? -4.047 -10.434 13.691 1.00 47.97 91 TRP A C 1
ATOM 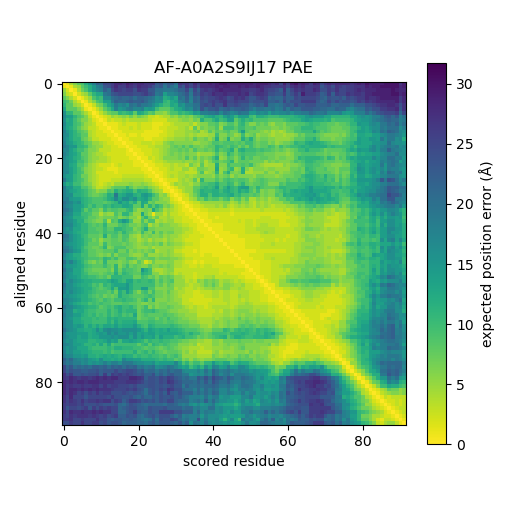710 O O . TRP A 1 91 ? -2.905 -10.390 14.161 1.00 47.97 91 TRP A O 1
ATOM 720 N N . VAL A 1 92 ? -4.610 -11.543 13.197 1.00 56.06 92 VAL A N 1
ATOM 721 C CA . VAL A 1 92 ? -3.921 -12.834 12.993 1.00 56.06 92 VAL A CA 1
ATOM 722 C C . VAL A 1 92 ? -3.823 -13.155 11.518 1.00 56.06 92 VAL A C 1
ATOM 724 O O . VAL A 1 92 ? -4.882 -13.059 10.860 1.00 56.06 92 VAL A O 1
#

Organism: NCBI:txid2670329

Mean predicted aligne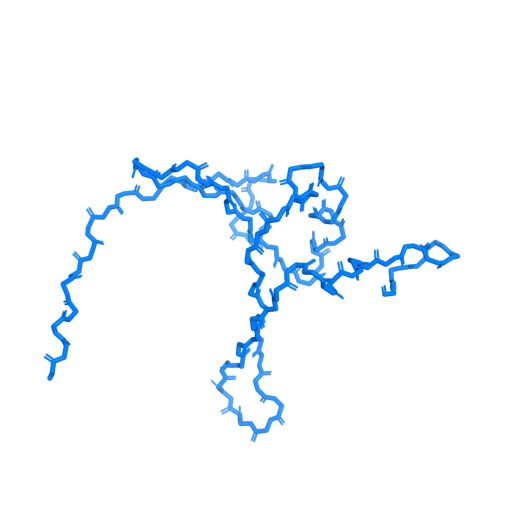d error: 11.14 Å

Sequence (92 aa):
MMSSEAFREAIRLFLVDGTPAGLRKARIHGWTGLDFVATASTFGTLAERPEVDRRGVYILEGPDPRRLGETRVKTELPRLATGPRRENGKWV

Solvent-accessible surface area (backbone atoms only — not comparable to full-atom values): 6188 Å² total; per-residue (Å²): 135,86,79,84,72,82,81,88,70,74,70,48,76,43,50,77,78,74,39,97,77,48,45,35,38,49,45,51,80,99,56,93,74,83,49,77,48,61,44,88,88,45,37,66,68,53,72,72,36,74,87,65,75,57,90,58,84,46,78,50,73,44,75,29,94,88,40,89,94,41,74,40,78,46,79,52,65,57,91,72,56,78,59,68,41,74,56,97,88,39,82,86

Radius of gyration: 15.83 Å; Cα contacts (8 Å, |Δi|>4): 103; chains: 1; bounding box: 36×32×46 Å